Protein AF-A0A820PHW9-F1 (afdb_monomer_lite)

Secondary structure (DSSP, 8-state):
-IIIIIHHHHHHHHHHHHHHHHHHHTTS-HHHHHHHHHHHHHHHHHHHHHHS-HHHHHHHHHHHHHHHTGGGHHHHHHHHHHHHHTT-HHHHHHHHHHHTTSTTHHHHHHHHHHHHHHHHHHHHHHHHHHTT--

pLDDT: mean 91.0, std 9.97, range [36.81, 98.25]

Organism: NCBI:txid433720

Structure (mmCIF, N/CA/C/O backbone):
data_AF-A0A820PHW9-F1
#
_entry.id   AF-A0A820PHW9-F1
#
loop_
_atom_site.group_PDB
_atom_site.id
_atom_site.type_symbol
_atom_site.label_atom_id
_atom_site.label_alt_id
_atom_site.label_comp_id
_atom_site.label_asym_id
_atom_site.label_entity_id
_atom_site.label_seq_id
_atom_site.pdbx_PDB_ins_code
_atom_site.Cartn_x
_atom_site.Cartn_y
_atom_site.Cartn_z
_atom_site.occupancy
_atom_site.B_iso_or_equiv
_atom_site.auth_seq_id
_atom_site.auth_comp_id
_atom_site.auth_asym_id
_atom_site.auth_atom_id
_atom_site.pdbx_PDB_model_num
ATOM 1 N N . TYR A 1 1 ? 19.663 6.589 -20.530 1.00 81.12 1 TYR A N 1
ATOM 2 C CA . TYR A 1 1 ? 19.049 5.872 -19.397 1.00 81.12 1 TYR A CA 1
ATOM 3 C C . TYR A 1 1 ? 17.569 6.226 -19.267 1.00 81.12 1 TYR A C 1
ATOM 5 O O . TYR A 1 1 ? 16.750 5.370 -19.561 1.00 81.12 1 TYR A O 1
ATOM 13 N N . GLU A 1 2 ? 17.208 7.474 -18.949 1.00 76.44 2 GLU A N 1
ATOM 14 C CA . GLU A 1 2 ? 15.808 7.848 -18.656 1.00 76.44 2 GLU A CA 1
ATOM 15 C C . GLU A 1 2 ? 14.819 7.576 -19.808 1.00 76.44 2 GLU A C 1
ATOM 17 O O . GLU A 1 2 ? 13.871 6.812 -19.654 1.00 76.44 2 GLU A O 1
ATOM 22 N N . LYS A 1 3 ? 15.068 8.125 -21.006 1.00 76.44 3 LYS A N 1
ATOM 23 C CA . LYS A 1 3 ? 14.149 7.965 -22.152 1.00 76.44 3 LYS A CA 1
ATOM 24 C C . LYS A 1 3 ? 14.131 6.556 -22.753 1.00 76.44 3 LYS A C 1
ATOM 26 O O . LYS A 1 3 ? 13.108 6.122 -23.259 1.00 76.44 3 LYS A O 1
ATOM 31 N N . SER A 1 4 ? 15.267 5.863 -22.734 1.00 83.00 4 SER A N 1
ATOM 32 C CA . SER A 1 4 ? 15.439 4.592 -23.455 1.00 83.00 4 SER A CA 1
ATOM 33 C C . SER A 1 4 ? 15.172 3.353 -22.601 1.00 83.00 4 SER A C 1
ATOM 35 O O . SER A 1 4 ? 15.026 2.275 -23.158 1.00 83.00 4 SER A O 1
ATOM 37 N N . PHE A 1 5 ? 15.160 3.483 -21.271 1.00 90.25 5 PHE A N 1
ATOM 38 C CA . PHE A 1 5 ? 15.025 2.348 -20.356 1.00 90.25 5 PHE A CA 1
ATOM 39 C C . PHE A 1 5 ? 14.055 2.637 -19.210 1.00 90.25 5 PHE A C 1
ATOM 41 O O . PHE A 1 5 ? 13.102 1.891 -19.030 1.00 90.25 5 PHE A O 1
ATOM 48 N N . GLU A 1 6 ? 14.253 3.730 -18.468 1.00 92.38 6 GLU A N 1
ATOM 49 C CA . GLU A 1 6 ? 13.442 4.015 -17.276 1.00 92.38 6 GLU A CA 1
ATOM 50 C C . GLU A 1 6 ? 11.965 4.249 -17.615 1.00 92.38 6 GLU A C 1
ATOM 52 O O . GLU A 1 6 ? 11.093 3.708 -16.946 1.00 92.38 6 GLU A O 1
ATOM 57 N N . SER A 1 7 ? 11.669 5.018 -18.664 1.00 93.50 7 SER A N 1
ATOM 58 C CA . SER A 1 7 ? 10.280 5.279 -19.054 1.00 93.50 7 SER A CA 1
ATOM 59 C C . SER A 1 7 ? 9.537 4.008 -19.508 1.00 93.50 7 SER A C 1
ATOM 61 O O . SER A 1 7 ? 8.461 3.759 -18.961 1.00 93.50 7 SER A O 1
ATOM 63 N N . PRO A 1 8 ? 10.082 3.166 -20.412 1.00 95.06 8 PRO A N 1
ATOM 64 C CA . PRO A 1 8 ? 9.481 1.867 -20.726 1.00 95.06 8 PRO A CA 1
ATOM 65 C C . PRO A 1 8 ? 9.348 0.938 -19.512 1.00 95.06 8 PRO A C 1
ATOM 67 O O . PRO A 1 8 ? 8.337 0.254 -19.375 1.00 95.06 8 PRO A O 1
ATOM 70 N N . LEU A 1 9 ? 10.344 0.931 -18.617 1.00 94.56 9 LEU A N 1
ATOM 71 C CA . LEU A 1 9 ? 10.304 0.153 -17.379 1.00 94.56 9 LEU A CA 1
ATOM 72 C C . LEU A 1 9 ? 9.126 0.576 -16.497 1.00 94.56 9 LEU A C 1
ATOM 74 O O . LEU A 1 9 ? 8.350 -0.277 -16.088 1.00 94.56 9 LEU A O 1
ATOM 78 N N . LEU A 1 10 ? 8.971 1.876 -16.230 1.00 96.31 10 LEU A N 1
ATOM 79 C CA . LEU A 1 10 ? 7.881 2.393 -15.397 1.00 96.31 10 LEU A CA 1
ATOM 80 C C . LEU A 1 10 ? 6.510 2.078 -15.997 1.00 96.31 10 LEU A C 1
ATOM 82 O O . LEU A 1 10 ? 5.602 1.704 -15.260 1.00 96.31 10 LEU A O 1
ATOM 86 N N . GLN A 1 11 ? 6.370 2.167 -17.322 1.00 96.88 11 GLN A N 1
ATOM 87 C CA . GLN A 1 11 ? 5.133 1.784 -17.997 1.00 96.88 11 GLN A CA 1
ATOM 88 C C . GLN A 1 11 ? 4.816 0.296 -17.787 1.00 96.88 11 GLN A C 1
ATOM 90 O O . GLN A 1 11 ? 3.716 -0.037 -17.351 1.00 96.88 11 GLN A O 1
ATOM 95 N N . ALA A 1 12 ? 5.785 -0.587 -18.037 1.00 97.06 12 ALA A N 1
ATOM 96 C CA . ALA A 1 12 ? 5.602 -2.026 -17.861 1.00 97.06 12 ALA A CA 1
ATOM 97 C C . ALA A 1 12 ? 5.319 -2.399 -16.393 1.00 97.06 12 ALA A C 1
ATOM 99 O O . ALA A 1 12 ? 4.453 -3.230 -16.118 1.00 97.06 12 ALA A O 1
ATOM 100 N N . THR A 1 13 ? 6.005 -1.758 -15.442 1.00 96.44 13 THR A N 1
ATOM 101 C CA . THR A 1 13 ? 5.748 -1.904 -14.003 1.00 96.44 13 THR A CA 1
ATOM 102 C C . THR A 1 13 ? 4.323 -1.475 -13.651 1.00 96.44 13 THR A C 1
ATOM 104 O O . THR A 1 13 ? 3.627 -2.191 -12.930 1.00 96.44 13 THR A O 1
ATOM 107 N N . GLY A 1 14 ? 3.866 -0.340 -14.182 1.00 97.12 14 GLY A N 1
ATOM 108 C CA . GLY A 1 14 ? 2.512 0.161 -13.964 1.00 97.12 14 GLY A CA 1
ATOM 109 C C . GLY A 1 14 ? 1.436 -0.781 -14.505 1.00 97.12 14 GLY A C 1
ATOM 110 O O . GLY A 1 14 ? 0.486 -1.109 -13.797 1.00 97.12 14 GLY A O 1
ATOM 111 N N . GLU A 1 15 ? 1.599 -1.264 -15.737 1.00 98.12 15 GLU A N 1
ATOM 112 C CA . GLU A 1 15 ? 0.691 -2.241 -16.353 1.00 98.12 15 GLU A CA 1
ATOM 113 C C . GLU A 1 15 ? 0.634 -3.541 -15.534 1.00 98.12 15 GLU A C 1
ATOM 115 O O . GLU A 1 15 ? -0.454 -3.992 -15.169 1.00 98.12 15 GLU A O 1
ATOM 120 N N . TYR A 1 16 ? 1.792 -4.078 -15.140 1.00 98.19 16 TYR A N 1
ATOM 121 C CA . TYR A 1 16 ? 1.874 -5.291 -14.326 1.00 98.19 16 TYR A CA 1
ATOM 122 C C . TYR A 1 16 ? 1.152 -5.150 -12.979 1.00 98.19 16 TYR A C 1
ATOM 124 O O . TYR A 1 16 ? 0.329 -5.997 -12.623 1.00 98.19 16 TYR A O 1
ATOM 132 N N . TYR A 1 17 ? 1.434 -4.087 -12.217 1.00 98.25 17 TYR A N 1
ATOM 133 C CA . TYR A 1 17 ? 0.843 -3.930 -10.885 1.00 98.25 17 TYR A CA 1
ATOM 134 C C . TYR A 1 17 ? -0.632 -3.552 -10.921 1.00 98.25 17 TYR A C 1
ATOM 136 O O . TYR A 1 17 ? -1.370 -3.921 -10.008 1.00 98.25 17 TYR A O 1
ATOM 144 N N . ARG A 1 18 ? -1.093 -2.904 -11.994 1.00 97.81 18 ARG A N 1
ATOM 145 C CA . ARG A 1 18 ? -2.525 -2.714 -12.239 1.00 97.81 18 ARG A CA 1
ATOM 146 C C . ARG A 1 18 ? -3.236 -4.056 -12.414 1.00 97.81 18 ARG A C 1
ATOM 148 O O . ARG A 1 18 ? -4.317 -4.265 -11.867 1.00 97.81 18 ARG A O 1
ATOM 155 N N . GLU A 1 19 ? -2.647 -4.976 -13.172 1.00 97.75 19 GLU A N 1
ATOM 156 C CA . GLU A 1 19 ? -3.212 -6.313 -13.366 1.00 97.75 19 GLU A CA 1
ATOM 157 C C . GLU A 1 19 ? -3.125 -7.185 -12.105 1.00 97.75 19 GLU A C 1
ATOM 159 O O . GLU A 1 19 ? -4.102 -7.868 -11.788 1.00 97.75 19 GLU A O 1
ATOM 164 N N . GLU A 1 20 ? -2.013 -7.149 -11.354 1.00 97.19 20 GLU A N 1
ATOM 165 C CA . GLU A 1 20 ? -1.931 -7.801 -10.031 1.00 97.19 20 GLU A CA 1
ATOM 166 C C . GLU A 1 20 ? -3.015 -7.280 -9.095 1.00 97.19 20 GLU A C 1
ATOM 168 O O . GLU A 1 20 ? -3.717 -8.085 -8.492 1.00 97.19 20 GLU A O 1
ATOM 173 N N . GLY A 1 21 ? -3.163 -5.956 -8.967 1.00 97.12 21 GLY A N 1
ATOM 174 C CA . GLY A 1 21 ? -4.115 -5.345 -8.037 1.00 97.12 21 GLY A CA 1
ATOM 175 C C . GLY A 1 21 ? -5.530 -5.870 -8.271 1.00 97.12 21 GLY A C 1
ATOM 176 O O . GLY A 1 21 ? -6.152 -6.439 -7.370 1.00 97.12 21 GLY A O 1
ATOM 177 N N . ASN A 1 22 ? -5.976 -5.823 -9.531 1.00 97.12 22 ASN A N 1
ATOM 178 C CA . ASN A 1 22 ? -7.261 -6.383 -9.952 1.00 97.12 22 ASN A CA 1
ATOM 179 C C . ASN A 1 22 ? -7.370 -7.893 -9.683 1.00 97.12 22 ASN A C 1
ATOM 181 O O . ASN A 1 22 ? -8.386 -8.369 -9.176 1.00 97.12 22 ASN A O 1
ATOM 185 N N . ARG A 1 23 ? -6.325 -8.666 -10.005 1.00 97.06 23 ARG A N 1
ATOM 186 C CA . ARG A 1 23 ? -6.297 -10.119 -9.786 1.00 97.06 23 ARG A CA 1
ATOM 187 C C . ARG A 1 23 ? -6.386 -10.477 -8.304 1.00 97.06 23 ARG A C 1
ATOM 189 O O . ARG A 1 23 ? -7.049 -11.458 -7.964 1.00 97.06 23 ARG A O 1
ATOM 196 N N . CYS A 1 24 ? -5.697 -9.740 -7.441 1.00 96.69 24 CYS A N 1
ATOM 197 C CA . CYS A 1 24 ? -5.728 -9.960 -6.006 1.00 96.69 24 CYS A CA 1
ATOM 198 C C . CYS A 1 24 ? -7.105 -9.614 -5.437 1.00 96.69 24 CYS A C 1
ATOM 200 O O . CYS A 1 24 ? -7.665 -10.439 -4.724 1.00 96.69 24 CYS A O 1
ATOM 202 N N . LEU A 1 25 ? -7.686 -8.469 -5.804 1.00 95.56 25 LEU A N 1
ATOM 203 C CA . LEU A 1 25 ? -9.018 -8.065 -5.334 1.00 95.56 25 LEU A CA 1
ATOM 204 C C . LEU A 1 25 ? -10.142 -8.996 -5.804 1.00 95.56 25 LEU A C 1
ATOM 206 O O . LEU A 1 25 ? -11.139 -9.155 -5.112 1.00 95.56 25 LEU A O 1
ATOM 210 N N . ALA A 1 26 ? -9.973 -9.673 -6.942 1.00 96.69 26 ALA A N 1
ATOM 211 C CA . ALA A 1 26 ? -10.918 -10.696 -7.388 1.00 96.69 26 ALA A CA 1
ATOM 212 C C . ALA A 1 26 ? -10.902 -11.978 -6.526 1.00 96.69 26 ALA A C 1
ATOM 214 O O . ALA A 1 26 ? -11.788 -12.818 -6.673 1.00 96.69 26 ALA A O 1
ATOM 215 N N . LYS A 1 27 ? -9.879 -12.177 -5.682 1.00 96.50 27 LYS A N 1
ATOM 216 C CA . LYS A 1 27 ? -9.646 -13.431 -4.939 1.00 96.50 27 LYS A CA 1
ATOM 217 C C . LYS A 1 27 ? -9.525 -13.261 -3.429 1.00 96.50 27 LYS A C 1
ATOM 219 O O . LYS A 1 27 ? -9.680 -14.244 -2.712 1.00 96.50 27 LYS A O 1
ATOM 224 N N . LEU A 1 28 ? -9.163 -12.069 -2.971 1.00 96.56 28 LEU A N 1
ATOM 225 C CA . LEU A 1 28 ? -8.798 -11.777 -1.592 1.00 96.56 28 LEU A CA 1
ATOM 226 C C . LEU A 1 28 ? -9.763 -10.752 -1.006 1.00 96.56 28 LEU A C 1
ATOM 228 O O . LEU A 1 28 ? -10.194 -9.835 -1.703 1.00 96.56 28 LEU A O 1
ATOM 232 N N . ASP A 1 29 ? -10.038 -10.875 0.290 1.00 95.75 29 ASP A N 1
ATOM 233 C CA . ASP A 1 29 ? -10.669 -9.789 1.039 1.00 95.75 29 ASP A CA 1
ATOM 234 C C . ASP A 1 29 ? -9.699 -8.602 1.224 1.00 95.75 29 ASP A C 1
ATOM 236 O O . ASP A 1 29 ? -8.501 -8.692 0.933 1.00 95.75 29 ASP A O 1
ATOM 240 N N . CYS A 1 30 ? -10.207 -7.466 1.711 1.00 95.69 30 CYS A N 1
ATOM 241 C CA . CYS A 1 30 ? -9.403 -6.254 1.866 1.00 95.69 30 CYS A CA 1
ATOM 242 C C . CYS A 1 30 ? -8.204 -6.457 2.815 1.00 95.69 30 CYS A C 1
ATOM 244 O O . CYS A 1 30 ? -7.102 -5.979 2.539 1.00 95.69 30 CYS A O 1
ATOM 246 N N . ILE A 1 31 ? -8.365 -7.211 3.905 1.00 96.00 31 ILE A N 1
ATOM 247 C CA . ILE A 1 31 ? -7.302 -7.432 4.897 1.00 96.00 31 ILE A CA 1
ATOM 248 C C . ILE A 1 31 ? -6.179 -8.292 4.302 1.00 96.00 31 ILE A C 1
ATOM 250 O O . ILE A 1 31 ? -4.991 -7.981 4.449 1.00 96.00 31 ILE A O 1
ATOM 254 N N . GLN A 1 32 ? -6.543 -9.361 3.598 1.00 97.56 32 GLN A N 1
ATOM 255 C CA . GLN A 1 32 ? -5.627 -10.223 2.859 1.00 97.56 32 GLN A CA 1
ATOM 256 C C . GLN A 1 32 ? -4.924 -9.451 1.741 1.00 97.56 32 GLN A C 1
ATOM 258 O O . GLN A 1 32 ? -3.706 -9.571 1.584 1.00 97.56 32 GLN A O 1
ATOM 263 N N . TYR A 1 33 ? -5.668 -8.617 1.012 1.00 98.00 33 TYR A N 1
ATOM 264 C CA . TYR A 1 33 ? -5.136 -7.734 -0.017 1.00 98.00 33 TYR A CA 1
ATOM 265 C C . TYR A 1 33 ? -4.070 -6.793 0.555 1.00 98.00 33 TYR A C 1
ATOM 267 O O . TYR A 1 33 ? -2.947 -6.785 0.055 1.00 98.00 33 TYR A O 1
ATOM 275 N N . MET A 1 34 ? -4.359 -6.096 1.662 1.00 97.31 34 MET A N 1
ATOM 276 C CA . MET A 1 34 ? -3.412 -5.200 2.341 1.00 97.31 34 MET A CA 1
ATOM 277 C C . MET A 1 34 ? -2.098 -5.893 2.705 1.00 97.31 34 MET A C 1
ATOM 279 O O . MET A 1 34 ? -1.015 -5.369 2.442 1.00 97.31 34 MET A O 1
ATOM 283 N N . ARG A 1 35 ? -2.180 -7.093 3.290 1.00 97.75 35 ARG A N 1
ATOM 284 C CA . ARG A 1 35 ? -0.991 -7.889 3.634 1.00 97.75 35 ARG A CA 1
ATOM 285 C C . ARG A 1 35 ? -0.202 -8.272 2.385 1.00 97.75 35 ARG A C 1
ATOM 287 O O . ARG A 1 35 ? 1.022 -8.175 2.386 1.00 97.75 35 ARG A O 1
ATOM 294 N N . LYS A 1 36 ? -0.894 -8.680 1.318 1.00 97.81 36 LYS A N 1
ATOM 295 C CA . LYS A 1 36 ? -0.266 -9.087 0.059 1.00 97.81 36 LYS A CA 1
ATOM 296 C C . LYS A 1 36 ? 0.464 -7.926 -0.613 1.00 97.81 36 LYS A C 1
ATOM 298 O O . LYS A 1 36 ? 1.611 -8.105 -1.012 1.00 97.81 36 LYS A O 1
ATOM 303 N N . ILE A 1 37 ? -0.156 -6.753 -0.718 1.00 97.50 37 ILE A N 1
ATOM 304 C CA . ILE A 1 37 ? 0.467 -5.616 -1.406 1.00 97.50 37 ILE A CA 1
ATOM 305 C C . ILE A 1 37 ? 1.613 -4.990 -0.611 1.00 97.50 37 ILE A C 1
ATOM 307 O O . ILE A 1 37 ? 2.564 -4.521 -1.223 1.00 97.50 37 ILE A O 1
ATOM 311 N N . LEU A 1 38 ? 1.586 -5.050 0.728 1.00 97.56 38 LEU A N 1
ATOM 312 C CA . LEU A 1 38 ? 2.738 -4.657 1.548 1.00 97.56 38 LEU A CA 1
ATOM 313 C C . LEU A 1 38 ? 3.984 -5.474 1.187 1.00 97.56 38 LEU A C 1
ATOM 315 O O . LEU A 1 38 ? 5.052 -4.898 1.012 1.00 97.56 38 LEU A O 1
ATOM 319 N N . LEU A 1 39 ? 3.831 -6.794 1.034 1.00 97.75 39 LEU A N 1
ATOM 320 C CA . LEU A 1 39 ? 4.925 -7.675 0.617 1.00 97.75 39 LEU A CA 1
ATOM 321 C C . LEU A 1 39 ? 5.379 -7.368 -0.814 1.00 97.75 39 LEU A C 1
ATOM 323 O O . LEU A 1 39 ? 6.571 -7.267 -1.064 1.00 97.75 39 LEU A O 1
ATOM 327 N N . LEU A 1 40 ? 4.438 -7.161 -1.743 1.00 97.44 40 LEU A N 1
ATOM 328 C CA . LEU A 1 40 ? 4.772 -6.844 -3.137 1.00 97.44 40 LEU A CA 1
ATOM 329 C C . LEU A 1 40 ? 5.560 -5.535 -3.277 1.00 97.44 40 LEU A C 1
ATOM 331 O O . LEU A 1 40 ? 6.462 -5.462 -4.106 1.00 97.44 40 LEU A O 1
ATOM 335 N N . ILE A 1 41 ? 5.213 -4.510 -2.494 1.00 97.44 41 ILE A N 1
ATOM 336 C CA . ILE A 1 41 ? 5.909 -3.218 -2.508 1.00 97.44 41 ILE A CA 1
ATOM 337 C C . ILE A 1 41 ? 7.325 -3.360 -1.932 1.00 97.44 41 ILE A C 1
ATOM 339 O O . ILE A 1 41 ? 8.260 -2.805 -2.505 1.00 97.44 41 ILE A O 1
ATOM 343 N N . ASP A 1 42 ? 7.490 -4.109 -0.839 1.00 97.19 42 ASP A N 1
ATOM 344 C CA . ASP A 1 42 ? 8.800 -4.363 -0.219 1.00 97.19 42 ASP A CA 1
ATOM 345 C C . ASP A 1 42 ? 9.722 -5.166 -1.156 1.00 97.19 42 ASP A C 1
ATOM 347 O O . ASP A 1 42 ? 10.868 -4.781 -1.406 1.00 97.19 42 ASP A O 1
ATOM 351 N N . ASP A 1 43 ? 9.183 -6.222 -1.775 1.00 97.56 43 ASP A N 1
ATOM 352 C CA . ASP A 1 43 ? 9.890 -7.024 -2.776 1.00 97.56 43 ASP A CA 1
ATOM 353 C C . ASP A 1 43 ? 10.340 -6.164 -3.968 1.00 97.56 43 ASP A C 1
ATOM 355 O O . ASP A 1 43 ? 11.467 -6.302 -4.458 1.00 97.56 43 ASP A O 1
ATOM 359 N N . GLU A 1 44 ? 9.484 -5.247 -4.432 1.00 97.56 44 GLU A N 1
ATOM 360 C CA . GLU A 1 44 ? 9.802 -4.375 -5.562 1.00 97.56 44 GLU A CA 1
ATOM 361 C C . GLU A 1 44 ? 10.824 -3.302 -5.216 1.00 97.56 44 GLU A C 1
ATOM 363 O O . GLU A 1 44 ? 11.688 -2.976 -6.038 1.00 97.56 44 GLU A O 1
ATOM 368 N N . GLU A 1 45 ? 10.777 -2.771 -3.998 1.00 96.19 45 GLU A N 1
ATOM 369 C CA . GLU A 1 45 ? 11.798 -1.858 -3.507 1.00 96.19 45 GLU A CA 1
ATOM 370 C C . GLU A 1 45 ? 13.162 -2.564 -3.446 1.00 96.19 45 GLU A C 1
ATOM 372 O O . GLU A 1 45 ? 14.165 -2.032 -3.942 1.00 96.19 45 GLU A O 1
ATOM 377 N N . PHE A 1 46 ? 13.205 -3.790 -2.917 1.00 97.44 46 PHE A N 1
ATOM 378 C CA . PHE A 1 46 ? 14.420 -4.600 -2.887 1.00 97.44 46 PHE A CA 1
ATOM 379 C C . PHE A 1 46 ? 14.940 -4.901 -4.299 1.00 97.44 46 PHE A C 1
ATOM 381 O O . PHE A 1 46 ? 16.128 -4.713 -4.589 1.00 97.44 46 PHE A O 1
ATOM 388 N N . ARG A 1 47 ? 14.051 -5.315 -5.212 1.00 97.00 47 ARG A N 1
ATOM 389 C CA . ARG A 1 47 ? 14.385 -5.582 -6.618 1.00 97.00 47 ARG A CA 1
ATOM 390 C C . ARG A 1 47 ? 14.933 -4.333 -7.303 1.00 97.00 47 ARG A C 1
ATOM 392 O O . ARG A 1 47 ? 15.972 -4.401 -7.962 1.00 97.00 47 ARG A O 1
ATOM 399 N N . SER A 1 48 ? 14.292 -3.188 -7.089 1.00 97.00 48 SER A N 1
ATOM 400 C CA . SER A 1 48 ? 14.711 -1.901 -7.642 1.00 97.00 48 SER A CA 1
ATOM 401 C C . SER A 1 48 ? 16.124 -1.540 -7.202 1.00 97.00 48 SER A C 1
ATOM 403 O O . SER A 1 48 ? 16.965 -1.224 -8.039 1.00 97.00 48 SER A O 1
ATOM 405 N N . ARG A 1 49 ? 16.426 -1.678 -5.905 1.00 96.44 49 ARG A N 1
ATOM 406 C CA . ARG A 1 49 ? 17.757 -1.388 -5.345 1.00 96.44 49 ARG A CA 1
ATOM 407 C C . ARG A 1 49 ? 18.858 -2.307 -5.869 1.00 96.44 49 ARG A C 1
ATOM 409 O O . ARG A 1 49 ? 20.020 -1.912 -5.886 1.00 96.44 49 ARG A O 1
ATOM 416 N N . LYS A 1 50 ? 18.504 -3.527 -6.276 1.00 96.69 50 LYS A N 1
ATOM 417 C CA . LYS A 1 50 ? 19.451 -4.517 -6.795 1.00 96.69 50 LYS A CA 1
ATOM 418 C C . LYS A 1 50 ? 19.795 -4.303 -8.270 1.00 96.69 50 LYS A C 1
ATOM 420 O O . LYS A 1 50 ? 20.911 -4.626 -8.670 1.00 96.69 50 LYS A O 1
ATOM 425 N N . PHE A 1 51 ? 18.852 -3.807 -9.073 1.00 94.25 51 PHE A N 1
ATOM 426 C CA . PHE A 1 51 ? 18.977 -3.834 -10.536 1.00 94.25 51 PHE A CA 1
ATOM 427 C C . PHE A 1 51 ? 18.882 -2.472 -11.230 1.00 94.25 51 PHE A C 1
ATOM 429 O O . PHE A 1 51 ? 19.264 -2.374 -12.395 1.00 94.25 51 PHE A O 1
ATOM 436 N N . LEU A 1 52 ? 18.372 -1.433 -10.565 1.00 94.31 52 LEU A N 1
ATOM 437 C CA . LEU A 1 52 ? 18.081 -0.144 -11.196 1.00 94.31 52 LEU A CA 1
ATOM 438 C C . LEU A 1 52 ? 19.051 0.953 -10.749 1.00 94.31 52 LEU A C 1
ATOM 440 O O . LEU A 1 52 ? 19.768 0.822 -9.760 1.00 94.31 52 LEU A O 1
ATOM 444 N N . ASN A 1 53 ? 19.060 2.070 -11.478 1.00 94.50 53 ASN A N 1
ATOM 445 C CA . ASN A 1 53 ? 19.738 3.274 -11.013 1.00 94.50 53 ASN A CA 1
ATOM 446 C C . ASN A 1 53 ? 18.982 3.874 -9.807 1.00 94.50 53 ASN A C 1
ATOM 448 O O . ASN A 1 53 ? 17.748 3.912 -9.840 1.00 94.50 53 ASN A O 1
ATOM 452 N N . PRO A 1 54 ? 19.682 4.421 -8.794 1.00 95.69 54 PRO A N 1
ATOM 453 C CA . PRO A 1 54 ? 19.058 5.105 -7.661 1.00 95.69 54 PRO A CA 1
ATOM 454 C C . PRO A 1 54 ? 18.022 6.179 -7.998 1.00 95.69 54 PRO A C 1
ATOM 456 O O . PRO A 1 54 ? 17.085 6.377 -7.226 1.00 95.69 54 PRO A O 1
ATOM 459 N N . THR A 1 55 ? 18.135 6.844 -9.150 1.00 95.12 55 THR A N 1
ATOM 460 C CA . THR A 1 55 ? 17.143 7.838 -9.596 1.00 95.12 55 THR A CA 1
ATOM 461 C C . THR A 1 55 ? 15.773 7.234 -9.922 1.00 95.12 55 THR A C 1
ATOM 463 O O . THR A 1 55 ? 14.778 7.960 -9.946 1.00 95.12 55 THR A O 1
ATOM 466 N N . SER A 1 56 ? 15.704 5.919 -10.145 1.00 95.50 56 SER A N 1
ATOM 467 C CA . SER A 1 56 ? 14.477 5.198 -10.489 1.00 95.50 56 SER A CA 1
ATOM 468 C C . SER A 1 56 ? 13.742 4.638 -9.270 1.00 95.50 56 SER A C 1
ATOM 470 O O . SER A 1 56 ? 12.559 4.334 -9.382 1.00 95.50 56 SER A O 1
ATOM 472 N N . TYR A 1 57 ? 14.394 4.518 -8.105 1.00 96.06 57 TYR A N 1
ATOM 473 C CA . TYR A 1 57 ? 13.824 3.827 -6.936 1.00 96.06 57 TYR A CA 1
ATOM 474 C C . TYR A 1 57 ? 12.508 4.456 -6.476 1.00 96.06 57 TYR A C 1
ATOM 476 O O . TYR A 1 57 ? 11.501 3.768 -6.336 1.00 96.06 57 TYR A O 1
ATOM 484 N N . SER A 1 58 ? 12.497 5.779 -6.294 1.00 96.00 58 SER A N 1
ATOM 485 C CA . SER A 1 58 ? 11.295 6.502 -5.873 1.00 96.00 58 SER A CA 1
ATOM 486 C C . SER A 1 58 ? 10.205 6.482 -6.943 1.00 96.00 58 SER A C 1
ATOM 488 O O . SER A 1 58 ? 9.027 6.410 -6.608 1.00 96.00 58 SER A O 1
ATOM 490 N N . LYS A 1 59 ? 10.576 6.505 -8.229 1.00 96.69 59 LYS A N 1
ATOM 491 C CA . LYS A 1 59 ? 9.621 6.459 -9.344 1.00 96.69 59 LYS A CA 1
ATOM 492 C C . LYS A 1 59 ? 8.907 5.108 -9.404 1.00 96.69 59 LYS A C 1
ATOM 494 O O . LYS A 1 59 ? 7.687 5.082 -9.509 1.00 96.69 59 LYS A O 1
ATOM 499 N N . VAL A 1 60 ? 9.649 4.007 -9.265 1.00 97.31 60 VAL A N 1
ATOM 500 C CA . VAL A 1 60 ? 9.082 2.649 -9.219 1.00 97.31 60 VAL A CA 1
ATOM 501 C C . VAL A 1 60 ? 8.204 2.470 -7.983 1.00 97.31 60 VAL A C 1
ATOM 503 O O . VAL A 1 60 ? 7.075 2.003 -8.103 1.00 97.31 60 VAL A O 1
ATOM 506 N N . TYR A 1 61 ? 8.680 2.902 -6.813 1.00 96.88 61 TYR A N 1
ATOM 507 C CA . TYR A 1 61 ? 7.905 2.852 -5.573 1.00 96.88 61 TYR A CA 1
ATOM 508 C C . TYR A 1 61 ? 6.568 3.603 -5.693 1.00 96.88 61 TYR A C 1
ATOM 510 O O . TYR A 1 61 ? 5.517 3.069 -5.337 1.00 96.88 61 TYR A O 1
ATOM 518 N N . ASN A 1 62 ? 6.591 4.814 -6.256 1.00 96.31 62 ASN A N 1
ATOM 519 C CA . ASN A 1 62 ? 5.387 5.616 -6.462 1.00 96.31 62 ASN A CA 1
ATOM 520 C C . ASN A 1 62 ? 4.432 4.989 -7.484 1.00 96.31 62 ASN A C 1
ATOM 522 O O . ASN A 1 62 ? 3.225 5.017 -7.259 1.00 96.31 62 ASN A O 1
ATOM 526 N N . GLU A 1 63 ? 4.942 4.396 -8.568 1.00 97.50 63 GLU A N 1
ATOM 527 C CA . GLU A 1 63 ? 4.097 3.677 -9.529 1.00 97.50 63 GLU A CA 1
ATOM 528 C C . GLU A 1 63 ? 3.403 2.484 -8.852 1.00 97.50 63 GLU A C 1
ATOM 530 O O . GLU A 1 63 ? 2.197 2.302 -9.006 1.00 97.50 63 GLU A O 1
ATOM 535 N N . CYS A 1 64 ? 4.116 1.726 -8.012 1.00 97.50 64 CYS A N 1
ATOM 536 C CA . CYS A 1 64 ? 3.527 0.620 -7.251 1.00 97.50 64 CYS A CA 1
ATOM 537 C C . CYS A 1 64 ? 2.432 1.099 -6.294 1.00 97.50 64 CYS A C 1
ATOM 539 O O . CYS A 1 64 ? 1.345 0.523 -6.272 1.00 97.50 64 CYS A O 1
ATOM 541 N N . LEU A 1 65 ? 2.689 2.165 -5.527 1.00 96.19 65 LEU A N 1
ATOM 542 C CA . LEU A 1 65 ? 1.684 2.756 -4.639 1.00 96.19 65 LEU A CA 1
ATOM 543 C C . LEU A 1 65 ? 0.463 3.250 -5.412 1.00 96.19 65 LEU A C 1
ATOM 545 O O . LEU A 1 65 ? -0.666 3.011 -4.984 1.00 96.19 65 LEU A O 1
ATOM 549 N N . GLN A 1 66 ? 0.671 3.902 -6.555 1.00 96.25 66 GLN A N 1
ATOM 550 C CA . GLN A 1 66 ? -0.428 4.382 -7.379 1.00 96.25 66 GLN A CA 1
ATOM 551 C C . GLN A 1 66 ? -1.326 3.219 -7.814 1.00 96.25 66 GLN A C 1
ATOM 553 O O . GLN A 1 66 ? -2.533 3.270 -7.588 1.00 96.25 66 GLN A O 1
ATOM 558 N N . ARG A 1 67 ? -0.745 2.150 -8.371 1.00 97.50 67 ARG A N 1
ATOM 559 C CA . ARG A 1 67 ? -1.513 1.016 -8.911 1.00 97.50 67 ARG A CA 1
ATOM 560 C C . ARG A 1 67 ? -2.121 0.112 -7.850 1.00 97.50 67 ARG A C 1
ATOM 562 O O . ARG A 1 67 ? -3.238 -0.349 -8.027 1.00 97.50 67 ARG A O 1
ATOM 569 N N . LEU A 1 68 ? -1.407 -0.153 -6.758 1.00 97.25 68 LEU A N 1
ATOM 570 C CA . LEU A 1 68 ? -1.854 -1.106 -5.736 1.00 97.25 68 LEU A CA 1
ATOM 571 C C . LEU A 1 68 ? -2.697 -0.456 -4.634 1.00 97.25 68 LEU A C 1
ATOM 573 O O . LEU A 1 68 ? -3.524 -1.135 -4.024 1.00 97.25 68 LEU A O 1
ATOM 577 N N . VAL A 1 69 ? -2.496 0.835 -4.356 1.00 96.00 69 VAL A N 1
ATOM 578 C CA . VAL A 1 69 ? -3.160 1.537 -3.246 1.00 96.00 69 VAL A CA 1
ATOM 579 C C . VAL A 1 69 ? -4.129 2.592 -3.765 1.00 96.00 69 VAL A C 1
ATOM 581 O O . VAL A 1 69 ? -5.324 2.493 -3.497 1.00 96.00 69 VAL A O 1
ATOM 584 N N . CYS A 1 70 ? -3.643 3.590 -4.510 1.00 94.75 70 CYS A N 1
ATOM 585 C CA . CYS A 1 70 ? -4.463 4.740 -4.902 1.00 94.75 70 CYS A CA 1
ATOM 586 C C . CYS A 1 70 ? -5.610 4.351 -5.844 1.00 94.75 70 CYS A C 1
ATOM 588 O O . CYS A 1 70 ? -6.751 4.740 -5.598 1.00 94.75 70 CYS A O 1
ATOM 590 N N . ASP A 1 71 ? -5.331 3.552 -6.879 1.00 95.56 71 ASP A N 1
ATOM 591 C CA . ASP A 1 71 ? -6.330 3.105 -7.864 1.00 95.56 71 ASP A CA 1
ATOM 592 C C . ASP A 1 71 ? -7.436 2.238 -7.218 1.00 95.56 71 ASP A C 1
ATOM 594 O O . ASP A 1 71 ? -8.537 2.118 -7.753 1.00 95.56 71 ASP A O 1
ATOM 598 N N . HIS A 1 72 ? -7.172 1.676 -6.034 1.00 95.06 72 HIS A N 1
ATOM 599 C CA . HIS A 1 72 ? -8.091 0.816 -5.285 1.00 95.06 72 HIS A CA 1
ATOM 600 C C . HIS A 1 72 ? -8.578 1.443 -3.972 1.00 95.06 72 HIS A C 1
ATOM 602 O O . HIS A 1 72 ? -9.164 0.749 -3.137 1.00 95.06 72 HIS A O 1
ATOM 608 N N . PHE A 1 73 ? -8.370 2.751 -3.781 1.00 93.50 73 PHE A N 1
ATOM 609 C CA . PHE A 1 73 ? -8.570 3.422 -2.496 1.00 93.50 73 PHE A CA 1
ATOM 610 C C . PHE A 1 73 ? -9.992 3.271 -1.929 1.00 93.50 73 PHE A C 1
ATOM 612 O O . PHE A 1 73 ? -10.164 3.140 -0.717 1.00 93.50 73 PHE A O 1
ATOM 619 N N . ASP A 1 74 ? -11.015 3.207 -2.783 1.00 92.56 74 ASP A N 1
ATOM 620 C CA . ASP A 1 74 ? -12.402 3.033 -2.336 1.00 92.56 74 ASP A CA 1
ATOM 621 C C . ASP A 1 74 ? -12.639 1.704 -1.598 1.00 92.56 74 ASP A C 1
ATOM 623 O O . ASP A 1 74 ? -13.442 1.670 -0.668 1.00 92.56 74 ASP A O 1
ATOM 627 N N . THR A 1 75 ? -11.874 0.651 -1.914 1.00 92.94 75 THR A N 1
ATOM 628 C CA . THR A 1 75 ? -11.927 -0.628 -1.176 1.00 92.94 75 THR A CA 1
ATOM 629 C C . THR A 1 75 ? -11.425 -0.460 0.261 1.00 92.94 75 THR A C 1
ATOM 631 O O . THR A 1 75 ? -11.976 -1.027 1.201 1.00 92.94 75 THR A O 1
ATOM 634 N N . PHE A 1 76 ? -10.396 0.366 0.463 1.00 93.19 76 PHE A N 1
ATOM 635 C CA . PHE A 1 76 ? -9.893 0.672 1.802 1.00 93.19 76 PHE A CA 1
ATOM 636 C C . PHE A 1 76 ? -10.893 1.527 2.579 1.00 93.19 76 PHE A C 1
ATOM 638 O O . PHE A 1 76 ? -11.083 1.314 3.775 1.00 93.19 76 PHE A O 1
ATOM 645 N N . LYS A 1 77 ? -11.562 2.478 1.909 1.00 91.62 77 LYS A N 1
ATOM 646 C CA . LYS A 1 77 ? -12.582 3.319 2.550 1.00 91.62 77 LYS A CA 1
ATOM 647 C C . LYS A 1 77 ? -13.746 2.502 3.092 1.00 91.62 77 LYS A C 1
ATOM 649 O O . LYS A 1 77 ? -14.180 2.786 4.210 1.00 91.62 77 LYS A O 1
ATOM 654 N N . SER A 1 78 ? -14.245 1.539 2.310 1.00 91.31 78 SER A N 1
ATOM 655 C CA . SER A 1 78 ? -15.367 0.689 2.720 1.00 91.31 78 SER A CA 1
ATOM 656 C C . SER A 1 78 ? -15.005 -0.180 3.919 1.00 91.31 78 SER A C 1
ATOM 658 O O . SER A 1 78 ? -15.805 -0.297 4.840 1.00 91.31 78 SER A O 1
ATOM 660 N N . GLU A 1 79 ? -13.782 -0.711 3.954 1.00 93.56 79 GLU A N 1
ATOM 661 C CA . GLU A 1 79 ? -13.331 -1.591 5.036 1.00 93.56 79 GLU A CA 1
ATOM 662 C C . GLU A 1 79 ? -12.975 -0.822 6.324 1.00 93.56 79 GLU A C 1
ATOM 664 O O . GLU A 1 79 ? -13.166 -1.320 7.431 1.00 93.56 79 GLU A O 1
ATOM 669 N N . CYS A 1 80 ? -12.484 0.418 6.213 1.00 91.62 80 CYS A N 1
ATOM 670 C CA . CYS A 1 80 ? -11.936 1.182 7.340 1.00 91.62 80 CYS A CA 1
ATOM 671 C C . CYS A 1 80 ? -12.890 1.282 8.546 1.00 91.62 80 CYS A C 1
ATOM 673 O O . CYS A 1 80 ? -12.471 1.043 9.678 1.00 91.62 80 CYS A O 1
ATOM 675 N N . ASN A 1 81 ? -14.174 1.582 8.318 1.00 89.62 81 ASN A N 1
ATOM 676 C CA . ASN A 1 81 ? -15.148 1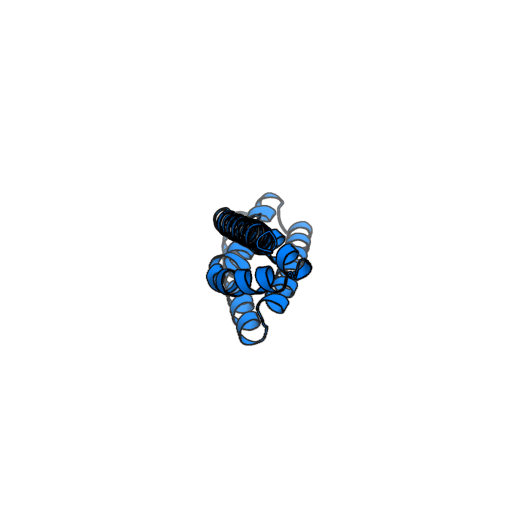.700 9.408 1.00 89.62 81 ASN A CA 1
ATOM 677 C C . ASN A 1 81 ? -15.359 0.368 10.137 1.00 89.62 81 ASN A C 1
ATOM 679 O O . ASN A 1 81 ? -15.464 0.351 11.362 1.00 89.62 81 ASN A O 1
ATOM 683 N N . GLU A 1 82 ? -15.399 -0.744 9.401 1.00 92.12 82 GLU A N 1
ATOM 684 C CA . GLU A 1 82 ? -15.562 -2.064 10.007 1.00 92.12 82 GLU A CA 1
ATOM 685 C C . GLU A 1 82 ? -14.373 -2.424 10.893 1.00 92.12 82 GLU A C 1
ATOM 687 O O . GLU A 1 82 ? -14.570 -2.914 12.003 1.00 92.12 82 GLU A O 1
ATOM 692 N N . LEU A 1 83 ? -13.149 -2.141 10.439 1.00 93.69 83 LEU A N 1
ATOM 693 C CA . LEU A 1 83 ? -11.937 -2.393 11.222 1.00 93.69 83 LEU A CA 1
ATOM 694 C C . LEU A 1 83 ? -11.895 -1.555 12.501 1.00 93.69 83 LEU A C 1
ATOM 696 O O . LEU A 1 83 ? -11.460 -2.045 13.540 1.00 93.69 83 LEU A O 1
ATOM 700 N N . ILE A 1 84 ? -12.369 -0.308 12.437 1.00 90.81 84 ILE A N 1
ATOM 701 C CA . ILE A 1 84 ? -12.466 0.577 13.602 1.00 90.81 84 ILE A CA 1
ATOM 702 C C . ILE A 1 84 ? -13.482 0.036 14.614 1.00 90.81 84 ILE A C 1
ATOM 704 O O . ILE A 1 84 ? -13.181 -0.009 15.803 1.00 90.81 84 ILE A O 1
ATOM 708 N N . ILE A 1 85 ? -14.663 -0.396 14.160 1.00 89.00 85 ILE A N 1
ATOM 709 C CA . ILE A 1 85 ? -15.712 -0.948 15.034 1.00 89.00 85 ILE A CA 1
ATOM 710 C C . ILE A 1 85 ? -15.267 -2.268 15.672 1.00 89.00 85 ILE A C 1
ATOM 712 O O . ILE A 1 85 ? -15.537 -2.503 16.846 1.00 89.00 85 ILE A O 1
ATOM 716 N N . LYS A 1 86 ? -14.584 -3.126 14.904 1.00 92.38 86 LYS A N 1
ATOM 717 C CA . LYS A 1 86 ? -14.042 -4.410 15.378 1.00 92.38 86 LYS A CA 1
ATOM 718 C C . LYS A 1 86 ? -12.771 -4.251 16.224 1.00 92.38 86 LYS A C 1
ATOM 720 O O . LYS A 1 86 ? -12.280 -5.248 16.739 1.00 92.38 86 LYS A O 1
ATOM 725 N N . GLU A 1 87 ? -12.235 -3.033 16.332 1.00 89.38 87 GLU A N 1
ATOM 726 C CA . GLU A 1 87 ? -10.951 -2.727 16.974 1.00 89.38 87 GLU A CA 1
ATOM 727 C C . GLU A 1 87 ? -9.784 -3.592 16.445 1.00 89.38 87 GLU A C 1
ATOM 729 O O . GLU A 1 87 ? -8.863 -3.944 17.183 1.00 89.38 87 GLU A O 1
ATOM 734 N N . ASP A 1 88 ? -9.784 -3.924 15.147 1.00 94.62 88 ASP A N 1
ATOM 735 C CA . ASP A 1 88 ? -8.704 -4.701 14.519 1.00 94.62 88 ASP A CA 1
ATOM 736 C C . ASP A 1 88 ? -7.478 -3.808 14.263 1.00 94.62 88 ASP A C 1
ATOM 738 O O . ASP A 1 88 ? -7.250 -3.268 13.173 1.00 94.62 88 ASP A O 1
ATOM 742 N N . LEU A 1 89 ? -6.679 -3.629 15.315 1.00 91.31 89 LEU A N 1
ATOM 743 C CA . LEU A 1 89 ? -5.499 -2.767 15.304 1.00 91.31 89 LEU A CA 1
ATOM 744 C C . LEU A 1 89 ? -4.420 -3.240 14.321 1.00 91.31 89 LEU A C 1
ATOM 746 O O . LEU A 1 89 ? -3.684 -2.409 13.783 1.00 91.31 89 LEU A O 1
ATOM 750 N N . ASP A 1 90 ? -4.321 -4.543 14.058 1.00 94.75 90 ASP A N 1
ATOM 751 C CA . ASP A 1 90 ? -3.324 -5.089 13.137 1.00 94.75 90 ASP A CA 1
ATOM 752 C C . ASP A 1 90 ? -3.678 -4.766 11.683 1.00 94.75 90 ASP A C 1
ATOM 754 O O . ASP A 1 90 ? -2.820 -4.316 10.912 1.00 94.75 90 ASP A O 1
ATOM 758 N N . ALA A 1 91 ? -4.946 -4.941 11.300 1.00 94.69 91 ALA A N 1
ATOM 759 C CA . ALA A 1 91 ? -5.431 -4.544 9.985 1.00 94.69 91 ALA A CA 1
ATOM 760 C C . ALA A 1 91 ? -5.347 -3.021 9.794 1.00 94.69 91 ALA A C 1
ATOM 762 O O . ALA A 1 91 ? -4.832 -2.564 8.769 1.00 94.69 91 ALA A O 1
ATOM 763 N N . LEU A 1 92 ? -5.738 -2.231 10.803 1.00 94.12 92 LEU A N 1
ATOM 764 C CA . LEU A 1 92 ? -5.598 -0.769 10.781 1.00 94.12 92 LEU A CA 1
ATOM 765 C C . LEU A 1 92 ? -4.134 -0.334 10.655 1.00 94.12 92 LEU A C 1
ATOM 767 O O . LEU A 1 92 ? -3.821 0.577 9.891 1.00 94.12 92 LEU A O 1
ATOM 771 N N . ARG A 1 93 ? -3.197 -1.003 11.334 1.00 94.62 93 ARG A N 1
ATOM 772 C CA . ARG A 1 93 ? -1.765 -0.706 11.196 1.00 94.62 93 ARG A CA 1
ATOM 773 C C . ARG A 1 93 ? -1.267 -0.956 9.774 1.00 94.62 93 ARG A C 1
ATOM 775 O O . ARG A 1 93 ? -0.454 -0.177 9.273 1.00 94.62 93 ARG A O 1
ATOM 782 N N . ASN A 1 94 ? -1.728 -2.023 9.125 1.00 96.19 94 ASN A N 1
ATOM 783 C CA . ASN A 1 94 ? -1.384 -2.307 7.730 1.00 96.19 94 ASN A CA 1
ATOM 784 C C . ASN A 1 94 ? -1.980 -1.260 6.784 1.00 96.19 94 ASN A C 1
ATOM 786 O O . ASN A 1 94 ? -1.257 -0.735 5.938 1.00 96.19 94 ASN A O 1
ATOM 790 N N . MET A 1 95 ? -3.245 -0.887 6.993 1.00 95.00 95 MET A 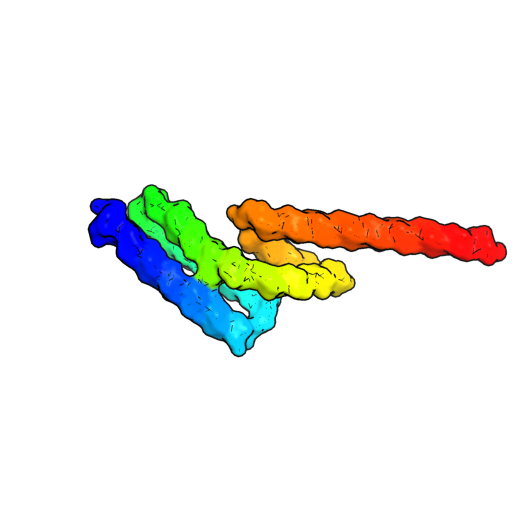N 1
ATOM 791 C CA . MET A 1 95 ? -3.900 0.190 6.251 1.00 95.00 95 MET A CA 1
ATOM 792 C C . MET A 1 95 ? -3.128 1.508 6.393 1.00 95.00 95 MET A C 1
ATOM 794 O O . MET A 1 95 ? -2.779 2.133 5.396 1.00 95.00 95 MET A O 1
ATOM 798 N N . TYR A 1 96 ? -2.753 1.887 7.616 1.00 93.31 96 TYR A N 1
ATOM 799 C CA . TYR A 1 96 ? -1.966 3.092 7.877 1.00 93.31 96 TYR A CA 1
ATOM 800 C C . TYR A 1 96 ? -0.621 3.082 7.142 1.00 93.31 96 TYR A C 1
ATOM 802 O O . TYR A 1 96 ? -0.248 4.085 6.539 1.00 93.31 96 TYR A O 1
ATOM 810 N N . LYS A 1 97 ? 0.113 1.960 7.156 1.00 94.44 97 LYS A N 1
ATOM 811 C CA . LYS A 1 97 ? 1.397 1.846 6.439 1.00 94.44 97 LYS A CA 1
ATOM 812 C C . LYS A 1 97 ? 1.245 2.106 4.940 1.00 94.44 97 LYS A C 1
ATOM 814 O O . LYS A 1 97 ? 2.113 2.754 4.363 1.00 94.44 97 LYS A O 1
ATOM 819 N N . LEU A 1 98 ? 0.161 1.618 4.340 1.00 95.00 98 LEU A N 1
ATOM 820 C CA . LEU A 1 98 ? -0.128 1.778 2.914 1.00 95.00 98 LEU A CA 1
ATOM 821 C C . LEU A 1 98 ? -0.598 3.192 2.570 1.00 95.00 98 LEU A C 1
ATOM 823 O O . LEU A 1 98 ? -0.206 3.733 1.541 1.00 95.00 98 LEU A O 1
ATOM 827 N N . LEU A 1 99 ? -1.406 3.808 3.437 1.00 92.94 99 LEU A N 1
ATOM 828 C CA . LEU A 1 99 ? -1.985 5.126 3.185 1.00 92.94 99 LEU A CA 1
ATOM 829 C C . LEU A 1 99 ? -1.066 6.283 3.584 1.00 92.94 99 LEU A C 1
ATOM 831 O O . LEU A 1 99 ? -1.144 7.338 2.965 1.00 92.94 99 LEU A O 1
ATOM 835 N N . LYS A 1 100 ? -0.172 6.108 4.565 1.00 92.00 100 LYS A N 1
ATOM 836 C CA . LYS A 1 100 ? 0.791 7.131 5.011 1.00 92.00 100 LYS A CA 1
ATOM 837 C C . LYS A 1 100 ? 1.603 7.773 3.872 1.00 92.00 100 LYS A C 1
ATOM 839 O O . LYS A 1 100 ? 1.728 8.996 3.893 1.00 92.00 100 LYS A O 1
ATOM 844 N N . PRO A 1 101 ? 2.179 7.021 2.912 1.00 91.38 101 PRO A N 1
ATOM 845 C CA . PRO A 1 101 ? 2.907 7.628 1.797 1.00 91.38 101 PRO A CA 1
ATOM 846 C C . PRO A 1 101 ? 1.984 8.289 0.759 1.00 91.38 101 PRO A C 1
ATOM 848 O O . PRO A 1 101 ? 2.461 9.043 -0.084 1.00 91.38 101 PRO A O 1
ATOM 851 N N . THR A 1 102 ? 0.669 8.051 0.817 1.00 85.56 102 THR A N 1
ATOM 852 C CA . THR A 1 102 ? -0.314 8.669 -0.081 1.00 85.56 102 THR A CA 1
ATOM 853 C C . THR A 1 102 ? -0.894 9.932 0.567 1.00 85.56 102 THR A C 1
ATOM 855 O O . THR A 1 102 ? -1.499 9.881 1.636 1.00 85.56 102 THR A O 1
ATOM 858 N N . HIS A 1 103 ? -0.751 11.096 -0.075 1.00 75.81 103 HIS A N 1
ATOM 859 C CA . HIS A 1 103 ? -1.258 12.359 0.489 1.00 75.81 103 HIS A CA 1
ATOM 860 C C . HIS A 1 103 ? -2.779 12.364 0.722 1.00 75.81 103 HIS A C 1
ATOM 862 O O . HIS A 1 103 ? -3.262 13.033 1.631 1.00 75.81 103 HIS A O 1
ATOM 868 N N . ILE A 1 104 ? -3.534 11.621 -0.089 1.00 72.38 104 ILE A N 1
ATOM 869 C CA . ILE A 1 104 ? -5.002 11.589 -0.036 1.00 72.38 104 ILE A CA 1
ATOM 870 C C . ILE A 1 104 ? -5.494 10.563 0.994 1.00 72.38 104 ILE A C 1
ATOM 872 O O . ILE A 1 104 ? -6.461 10.818 1.710 1.00 72.38 104 ILE A O 1
ATOM 876 N N . GLY A 1 105 ? -4.820 9.414 1.101 1.00 77.12 105 GLY A N 1
ATOM 877 C CA . GLY A 1 105 ? -5.294 8.294 1.908 1.00 77.12 105 GLY A CA 1
ATOM 878 C C . GLY A 1 105 ? -5.203 8.530 3.410 1.00 77.12 105 GLY A C 1
ATOM 879 O O . GLY A 1 105 ? -6.104 8.150 4.157 1.00 77.12 105 GLY A O 1
ATOM 880 N N . ILE A 1 106 ? -4.133 9.187 3.861 1.00 82.56 106 ILE A N 1
ATOM 881 C CA . ILE A 1 106 ? -3.885 9.366 5.292 1.00 82.56 106 ILE A CA 1
ATOM 882 C C . ILE A 1 106 ? -4.916 10.276 5.971 1.00 82.56 106 ILE A C 1
ATOM 884 O O . ILE A 1 106 ? -5.338 9.988 7.090 1.00 82.56 106 ILE A O 1
ATOM 888 N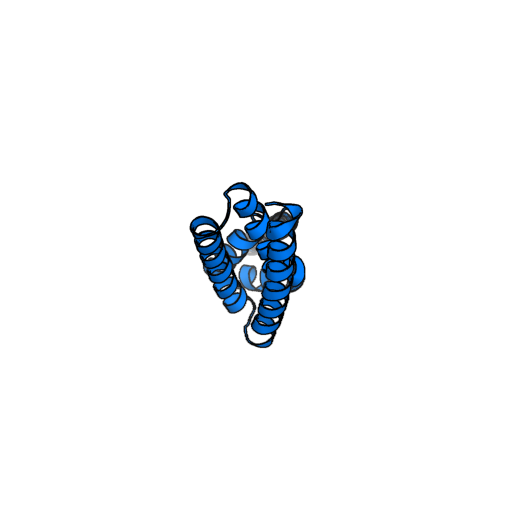 N . ASN A 1 107 ? -5.373 11.327 5.285 1.00 86.56 107 ASN A N 1
ATOM 889 C CA . ASN A 1 107 ? -6.332 12.282 5.844 1.00 86.56 107 ASN A CA 1
ATOM 890 C C . ASN A 1 107 ? -7.677 11.614 6.149 1.00 86.56 107 ASN A C 1
ATOM 892 O O . ASN A 1 107 ? -8.224 11.818 7.228 1.00 86.56 107 ASN A O 1
ATOM 896 N N . TYR A 1 108 ? -8.152 10.746 5.249 1.00 88.06 108 TYR A N 1
ATOM 897 C CA . TYR A 1 108 ? -9.393 9.993 5.445 1.00 88.06 108 TYR A CA 1
ATOM 898 C C . TYR A 1 108 ? -9.336 9.107 6.695 1.00 88.06 108 TYR A C 1
ATOM 900 O O . TYR A 1 108 ? -10.268 9.079 7.493 1.00 88.06 108 TYR A O 1
ATOM 908 N N . MET A 1 109 ? -8.227 8.386 6.889 1.00 86.19 109 MET A N 1
ATOM 909 C CA . MET A 1 109 ? -8.084 7.492 8.039 1.00 86.19 109 MET A CA 1
ATOM 910 C C . MET A 1 109 ? -8.010 8.268 9.360 1.00 86.19 109 MET A C 1
ATOM 912 O O . MET A 1 109 ? -8.593 7.842 10.356 1.00 86.19 109 MET A O 1
ATOM 916 N N . VAL A 1 110 ? -7.312 9.409 9.372 1.00 86.81 110 VAL A N 1
ATOM 917 C CA . VAL A 1 110 ? -7.236 10.285 10.550 1.00 86.81 110 VAL A CA 1
ATOM 918 C C . VAL A 1 110 ? -8.619 10.820 10.916 1.00 86.81 110 VAL A C 1
ATOM 920 O O . VAL A 1 110 ? -9.003 10.718 12.079 1.00 86.81 110 VAL A O 1
ATOM 923 N N . GLU A 1 111 ? -9.379 11.313 9.937 1.00 90.00 111 GLU A N 1
ATOM 924 C CA . GLU A 1 111 ? -10.749 11.803 10.134 1.00 90.00 111 GLU A CA 1
ATOM 925 C C . GLU A 1 111 ? -11.652 10.705 10.719 1.00 90.00 111 GLU A C 1
ATOM 927 O O . GLU A 1 111 ? -12.282 10.902 11.757 1.00 90.00 111 GLU A O 1
ATOM 932 N N . LYS A 1 112 ? -11.630 9.492 10.149 1.00 88.31 112 LYS A N 1
ATOM 933 C CA . LYS A 1 112 ? -12.444 8.371 10.653 1.00 88.31 112 LYS A CA 1
ATOM 934 C C . LYS A 1 112 ? -12.096 7.932 12.067 1.00 88.31 112 LYS A C 1
ATOM 936 O O . LYS A 1 112 ? -12.992 7.606 12.849 1.00 88.31 112 LYS A O 1
ATOM 941 N N . LEU A 1 113 ? -10.815 7.931 12.420 1.00 85.00 113 LEU A N 1
ATOM 942 C CA . LEU A 1 113 ? -10.398 7.625 13.785 1.00 85.00 113 LEU A CA 1
ATOM 943 C C . LEU A 1 113 ? -10.841 8.720 14.763 1.00 85.00 113 LEU A C 1
ATOM 945 O O . LEU A 1 113 ? -11.320 8.395 15.850 1.00 85.00 113 LEU A O 1
ATOM 949 N N . GLN A 1 114 ? -10.726 9.995 14.380 1.00 89.06 114 GLN A N 1
ATOM 950 C CA . GLN A 1 114 ? -11.189 11.125 15.190 1.00 89.06 114 GLN A CA 1
ATOM 951 C C . GLN A 1 114 ? -12.699 11.055 15.447 1.00 89.06 114 GLN A C 1
ATOM 953 O O . GLN A 1 114 ? -13.115 11.149 16.604 1.00 89.06 114 GLN A O 1
ATOM 958 N N . ASP A 1 115 ? -13.497 10.806 14.407 1.00 89.94 115 ASP A N 1
ATOM 959 C CA . ASP A 1 115 ? -14.951 10.653 14.510 1.00 89.94 115 ASP A CA 1
ATOM 960 C C . ASP A 1 115 ? -15.337 9.526 15.475 1.00 89.94 115 ASP A C 1
ATOM 962 O O . ASP A 1 115 ? -16.202 9.695 16.338 1.00 89.94 115 ASP A O 1
ATOM 966 N N . ASN A 1 116 ? -14.673 8.369 15.373 1.00 87.12 116 ASN A N 1
ATOM 967 C CA . ASN A 1 116 ? -14.969 7.237 16.246 1.00 87.12 116 ASN A CA 1
ATOM 968 C C . ASN A 1 116 ? -14.593 7.511 17.709 1.00 87.12 116 ASN A C 1
ATOM 970 O O . ASN A 1 116 ? -15.364 7.179 18.609 1.00 87.12 116 ASN A O 1
ATOM 974 N N . ILE A 1 117 ? -13.443 8.147 17.958 1.00 87.19 117 ILE A N 1
ATOM 975 C CA . ILE A 1 117 ? -13.031 8.543 19.313 1.00 87.19 117 ILE A CA 1
ATOM 976 C C . ILE A 1 117 ? -14.044 9.528 19.908 1.00 87.19 117 ILE A C 1
ATOM 978 O O . ILE A 1 117 ? -14.458 9.360 21.057 1.00 87.19 117 ILE A O 1
ATOM 982 N N . ALA A 1 118 ? -14.477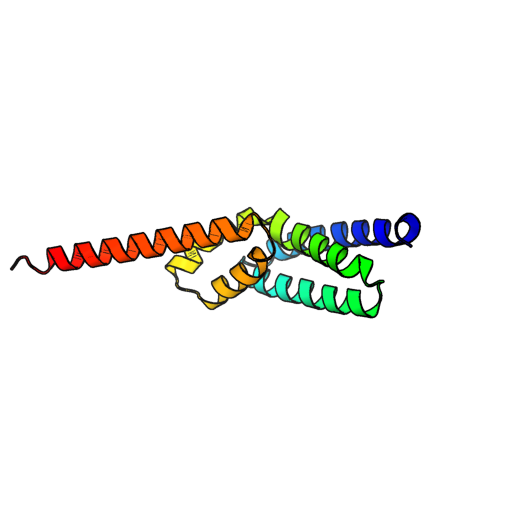 10.525 19.130 1.00 89.31 118 ALA A N 1
ATOM 983 C CA . ALA A 1 118 ? -15.481 11.493 19.559 1.00 89.31 118 ALA A CA 1
ATOM 984 C C . ALA A 1 118 ? -16.819 10.813 19.890 1.00 89.31 118 ALA A C 1
ATOM 986 O O . ALA A 1 118 ? -17.400 11.086 20.943 1.00 89.31 118 ALA A O 1
ATOM 987 N N . ARG A 1 119 ? -17.274 9.880 19.042 1.00 89.06 119 ARG A N 1
ATOM 988 C CA . ARG A 1 119 ? -18.501 9.098 19.256 1.00 89.06 119 ARG A CA 1
ATOM 989 C C . ARG A 1 119 ? -18.437 8.270 20.541 1.00 89.06 119 ARG A C 1
ATOM 991 O O . ARG A 1 119 ? -19.318 8.405 21.385 1.00 89.06 119 ARG A O 1
ATOM 998 N N . ILE A 1 120 ? -17.379 7.476 20.728 1.00 86.06 120 ILE A N 1
ATOM 999 C CA . ILE A 1 120 ? -17.196 6.644 21.932 1.00 86.06 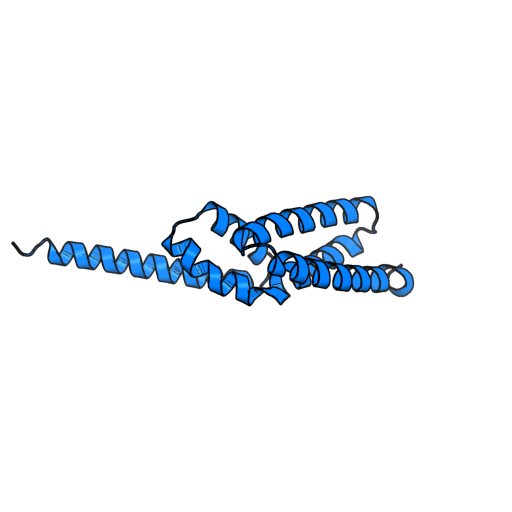120 ILE A CA 1
ATOM 1000 C C . ILE A 1 120 ? -17.121 7.520 23.188 1.00 86.06 120 ILE A C 1
ATOM 1002 O O . ILE A 1 120 ? -17.712 7.192 24.218 1.00 86.06 120 ILE A O 1
ATOM 1006 N N . GLY A 1 121 ? -16.404 8.645 23.117 1.00 87.19 121 GLY A N 1
ATOM 1007 C CA . GLY A 1 121 ? -16.324 9.603 24.218 1.00 87.19 121 GLY A CA 1
ATOM 1008 C C . GLY A 1 121 ? -17.696 10.171 24.582 1.00 87.19 121 GLY A C 1
ATOM 1009 O O . GLY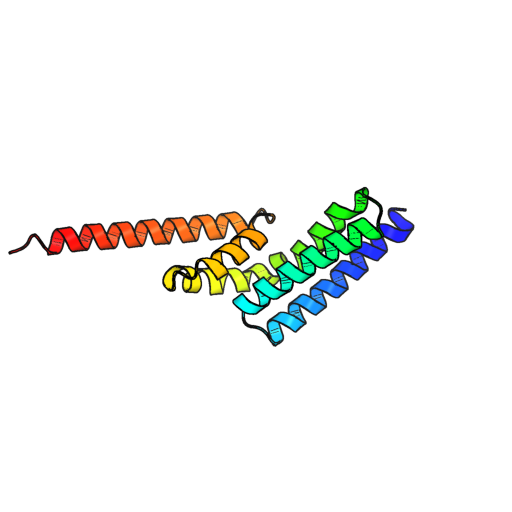 A 1 121 ? -18.047 10.230 25.760 1.00 87.19 121 GLY A O 1
ATOM 1010 N N . HIS A 1 122 ? -18.496 10.535 23.579 1.00 89.19 122 HIS A N 1
ATOM 1011 C CA . HIS A 1 122 ? -19.846 11.047 23.782 1.00 89.19 122 HIS A CA 1
ATOM 1012 C C . HIS A 1 122 ? -20.777 10.006 24.417 1.00 89.19 122 HIS A C 1
ATOM 1014 O O . HIS A 1 122 ? -21.433 10.309 25.412 1.00 89.19 122 HIS A O 1
ATOM 1020 N N . GLU A 1 123 ? -20.790 8.778 23.893 1.00 88.75 123 GLU A N 1
ATOM 1021 C CA . GLU A 1 123 ? -21.594 7.663 24.412 1.00 88.75 123 GLU A CA 1
ATOM 1022 C C . GLU A 1 123 ? -21.269 7.367 25.883 1.00 88.75 123 GLU A C 1
ATOM 1024 O O . GLU A 1 123 ? -22.176 7.280 26.711 1.00 88.75 123 GLU A O 1
ATOM 1029 N N . LYS A 1 124 ? -19.978 7.316 26.239 1.00 87.12 124 LYS A N 1
ATOM 1030 C CA . LYS A 1 124 ? -19.536 7.107 27.628 1.00 87.12 124 LYS A CA 1
ATOM 1031 C C . LYS A 1 124 ? -19.951 8.244 28.563 1.00 87.12 124 LYS A C 1
ATOM 1033 O O . LYS A 1 124 ? -20.324 8.001 29.705 1.00 87.12 124 LYS A O 1
ATOM 1038 N N . VAL A 1 125 ? -19.896 9.498 28.113 1.00 89.25 125 VAL A N 1
ATOM 1039 C CA . VAL A 1 125 ? -20.338 10.639 28.937 1.00 89.25 125 VAL A CA 1
ATOM 1040 C C . VAL A 1 125 ? -21.858 10.633 29.126 1.00 89.25 125 VAL A C 1
ATOM 1042 O O . VAL A 1 125 ? -22.339 10.997 30.199 1.00 89.25 125 VAL A O 1
ATOM 1045 N N . GLN A 1 126 ? -22.624 10.225 28.111 1.00 84.44 126 GLN A N 1
ATOM 1046 C CA . GLN A 1 126 ? -24.076 10.094 28.230 1.00 84.44 126 GLN A CA 1
ATOM 1047 C C . GLN A 1 126 ? -24.481 8.965 29.184 1.00 84.44 126 GLN A C 1
ATOM 1049 O O . GLN A 1 126 ? -25.364 9.183 30.014 1.00 84.44 126 GLN A O 1
ATOM 1054 N N . SER A 1 127 ? -23.826 7.801 29.122 1.00 81.38 127 SER A N 1
ATOM 1055 C CA . SER A 1 127 ? -24.147 6.677 30.012 1.00 81.38 127 SER A CA 1
ATOM 1056 C C . SER A 1 127 ? -23.925 7.032 31.487 1.00 81.38 127 SER A C 1
ATOM 1058 O O . SER A 1 127 ? -24.789 6.765 32.317 1.00 81.38 127 SER A O 1
ATOM 1060 N N . LEU A 1 128 ? -22.847 7.761 31.804 1.00 77.19 128 LEU A N 1
ATOM 1061 C CA . LEU A 1 128 ? -22.570 8.254 33.162 1.00 77.19 128 LEU A CA 1
ATOM 1062 C C . LEU A 1 128 ? -23.637 9.229 33.691 1.00 77.19 128 LEU A C 1
ATOM 1064 O O . LEU A 1 128 ? -23.866 9.311 34.895 1.00 77.19 128 LEU A O 1
ATOM 1068 N N . LYS A 1 129 ? -24.295 9.995 32.811 1.00 63.97 129 LYS A N 1
ATOM 1069 C CA . LYS A 1 129 ? -25.398 10.887 33.207 1.00 63.97 129 LYS A CA 1
ATOM 1070 C C . LYS A 1 129 ? -26.699 10.127 33.479 1.00 63.97 129 LYS A C 1
ATOM 1072 O O . LYS A 1 129 ? -27.498 10.606 34.275 1.00 63.97 129 LYS A O 1
ATOM 1077 N N . GLY A 1 130 ? -26.906 8.975 32.837 1.00 59.44 130 GLY A N 1
ATOM 1078 C CA . GLY A 1 130 ? -28.065 8.107 33.065 1.00 59.44 130 GLY A CA 1
ATOM 1079 C C . GLY A 1 130 ? -27.969 7.283 34.353 1.00 59.44 130 GLY A C 1
ATOM 1080 O O . GLY A 1 130 ? -28.986 7.052 34.996 1.00 59.44 130 GLY A O 1
ATOM 1081 N N . GLU A 1 131 ? -26.758 6.901 34.769 1.00 55.75 131 GLU A N 1
ATOM 1082 C CA . GLU A 1 131 ? -26.514 6.126 36.001 1.00 55.75 131 GLU A CA 1
ATOM 1083 C C . GLU A 1 131 ? -26.632 6.955 37.296 1.00 55.75 131 GLU A C 1
ATOM 1085 O O . GLU A 1 131 ? -26.745 6.389 38.376 1.00 55.75 131 GLU A O 1
ATOM 1090 N N . ASN A 1 132 ? -26.680 8.289 37.202 1.00 52.00 132 ASN A N 1
ATOM 1091 C CA . ASN A 1 132 ? -26.902 9.192 38.342 1.00 52.00 132 ASN A CA 1
ATOM 1092 C C . ASN A 1 132 ? -28.387 9.538 38.583 1.00 52.00 132 ASN A C 1
ATOM 1094 O O . ASN A 1 132 ? -28.693 10.510 39.277 1.00 52.00 132 ASN A O 1
ATOM 1098 N N . VAL A 1 133 ? -29.319 8.761 38.021 1.00 51.75 133 VAL A N 1
ATOM 1099 C CA . VAL A 1 133 ? -30.757 8.859 38.317 1.00 51.75 133 VAL A CA 1
ATOM 1100 C C . VAL A 1 133 ? -31.238 7.552 38.954 1.00 51.75 133 VAL A C 1
ATOM 1102 O O . VAL A 1 133 ? -31.910 6.759 38.302 1.00 51.75 133 VAL A O 1
ATOM 1105 N N . CYS A 1 134 ? -30.822 7.325 40.205 1.00 36.81 134 CYS A N 1
ATOM 1106 C CA . CYS A 1 134 ? -31.585 6.772 41.340 1.00 36.81 134 CYS A CA 1
ATOM 1107 C C . CYS A 1 134 ? -30.641 6.371 42.479 1.00 36.81 134 CYS A C 1
ATOM 1109 O O . CYS A 1 134 ? -29.801 5.472 42.269 1.00 36.81 134 CYS A O 1
#

Sequence (134 aa):
YEKSFESPLLQATGEYYREEGNRCLAKLDCIQYMRKILLLIDDEEFRSRKFLNPTSYSKVYNECLQRLVCDHFDTFKSECNELIIKEDLDALRNMYKLLKPTHIGINYMVEKLQDNIARIGHEKVQSLKGENVC

Foldseek 3Di:
DCPPPLVVVLVVLLVVLLVVLVVCVVPDQPLRLLVVLVVVLVVQLVVCVVPHDPVNSVSSSVSSLCRNDVVCVVSVLVCLLVCVVVVVVVSLVSQCVSCVVPPPSNVSNVVSNVVVVVVVVVVVVVVVVVVPPD

InterPro domains:
  IPR001373 Cullin, N-terminal [PF00888] (1-127)
  IPR016159 Cullin repeat-like-containing domain superfamily [SSF74788] (1-132)
  IPR045093 Cullin [PTHR11932] (1-119)

Radius of gyration: 19.71 Å; chains: 1; bounding box: 51×26×65 Å